Protein AF-A0A2V8E731-F1 (afdb_monomer)

Foldseek 3Di:
DPDDPVCVVVVCVVCVPPDLLVVLLVCLVVQPAPAEDEDAPDPCVVVVVSNVVNPGHYHYDYDDPD

Solvent-accessible surface area (backbone atoms only — not comparable to full-atom values): 4270 Å² total; per-residue (Å²): 130,84,88,58,78,82,53,47,65,61,51,51,62,76,48,69,86,53,58,70,64,58,56,47,50,53,50,43,72,75,37,49,63,77,42,69,46,83,37,86,86,60,82,59,54,56,57,53,56,54,47,63,74,65,79,57,60,68,42,77,49,63,84,83,90,126

Structure (mmCIF, N/CA/C/O backbone):
data_AF-A0A2V8E731-F1
#
_entry.id   AF-A0A2V8E731-F1
#
loop_
_atom_site.group_PDB
_atom_site.id
_atom_site.type_symbol
_atom_site.label_atom_id
_atom_site.label_alt_id
_atom_site.label_comp_id
_atom_site.label_asym_id
_atom_site.label_entity_id
_atom_site.label_seq_id
_atom_site.pdbx_PDB_ins_code
_atom_site.Cartn_x
_atom_site.Cartn_y
_atom_site.Cartn_z
_atom_site.occupancy
_atom_site.B_iso_or_equiv
_atom_site.auth_seq_id
_atom_site.auth_comp_id
_atom_site.auth_asym_id
_atom_site.auth_atom_id
_atom_site.pdbx_PDB_model_num
ATOM 1 N N . MET A 1 1 ? -6.113 16.508 3.431 1.00 57.84 1 MET A N 1
ATOM 2 C CA . MET A 1 1 ? -5.251 17.423 2.647 1.00 57.84 1 MET A CA 1
ATOM 3 C C . MET A 1 1 ? -5.854 17.545 1.251 1.00 57.84 1 MET A C 1
ATOM 5 O O . MET A 1 1 ? -6.451 16.573 0.805 1.00 57.84 1 MET A O 1
ATOM 9 N N . ALA A 1 2 ? -5.796 18.701 0.584 1.00 72.56 2 ALA A N 1
ATOM 10 C CA . ALA A 1 2 ? -6.212 18.767 -0.820 1.00 72.56 2 ALA A CA 1
ATOM 11 C C . ALA A 1 2 ? -5.174 18.007 -1.659 1.00 72.56 2 ALA A C 1
ATOM 13 O O . ALA A 1 2 ? -3.984 18.287 -1.539 1.00 72.56 2 ALA A O 1
ATOM 14 N N . PHE A 1 3 ? -5.610 17.014 -2.433 1.00 82.69 3 PHE A N 1
ATOM 15 C CA . PHE A 1 3 ? -4.730 16.254 -3.318 1.00 82.69 3 PHE A CA 1
ATOM 16 C C . PHE A 1 3 ? -4.149 17.187 -4.388 1.00 82.69 3 PHE A C 1
ATOM 18 O O . PHE A 1 3 ? -4.905 17.811 -5.131 1.00 82.69 3 PHE A O 1
ATOM 25 N N . ASP A 1 4 ? -2.820 17.282 -4.454 1.00 89.75 4 ASP A N 1
ATOM 26 C CA . ASP A 1 4 ? -2.098 18.001 -5.504 1.00 89.75 4 ASP A CA 1
ATOM 27 C C . ASP A 1 4 ? -1.440 16.986 -6.457 1.00 89.75 4 ASP A C 1
ATOM 29 O O . ASP A 1 4 ? -0.427 16.372 -6.102 1.00 89.75 4 ASP A O 1
ATOM 33 N N . PRO A 1 5 ? -1.977 16.802 -7.678 1.00 90.00 5 PRO A N 1
ATOM 34 C CA . PRO A 1 5 ? -1.422 15.864 -8.649 1.00 90.00 5 PRO A CA 1
ATOM 35 C C . PRO A 1 5 ? 0.011 16.211 -9.074 1.00 90.00 5 PRO A C 1
ATOM 37 O O . PRO A 1 5 ? 0.768 15.324 -9.466 1.00 90.00 5 PRO A O 1
ATOM 40 N N . SER A 1 6 ? 0.398 17.489 -9.008 1.00 94.88 6 SER A N 1
ATOM 41 C CA . SER A 1 6 ? 1.721 17.943 -9.446 1.00 94.88 6 SER A CA 1
ATOM 42 C C . SER A 1 6 ? 2.841 17.529 -8.485 1.00 94.88 6 SER A C 1
ATOM 44 O O . SER A 1 6 ? 3.993 17.407 -8.902 1.00 94.88 6 SER A O 1
ATOM 46 N N . ALA A 1 7 ? 2.504 17.231 -7.226 1.00 92.31 7 ALA A N 1
ATOM 47 C CA . ALA A 1 7 ? 3.447 16.777 -6.207 1.00 92.31 7 ALA A CA 1
ATOM 48 C C . ALA A 1 7 ? 3.776 15.274 -6.300 1.00 92.31 7 ALA A C 1
ATOM 50 O O . ALA A 1 7 ? 4.782 14.826 -5.743 1.00 92.31 7 ALA A O 1
ATOM 51 N N . VAL A 1 8 ? 2.965 14.487 -7.021 1.00 93.19 8 VAL A N 1
ATOM 52 C CA . VAL A 1 8 ? 3.102 13.021 -7.106 1.00 93.19 8 VAL A CA 1
ATOM 53 C C 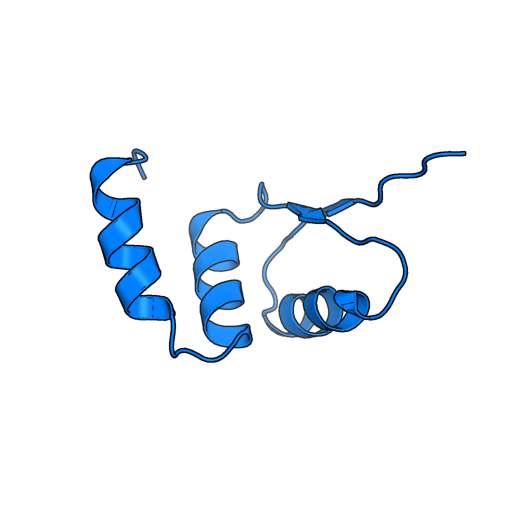. VAL A 1 8 ? 4.480 12.575 -7.621 1.00 93.19 8 VAL A C 1
ATOM 55 O O . VAL A 1 8 ? 5.085 11.721 -6.970 1.00 93.19 8 VAL A O 1
ATOM 58 N N . PRO A 1 9 ? 5.043 13.137 -8.713 1.00 96.62 9 PRO A N 1
ATOM 59 C CA . PRO A 1 9 ? 6.345 12.699 -9.220 1.00 96.62 9 PRO A CA 1
ATOM 60 C C . PRO A 1 9 ? 7.487 12.945 -8.229 1.00 96.62 9 PRO A C 1
ATOM 62 O O . PRO A 1 9 ? 8.368 12.101 -8.075 1.00 96.62 9 PRO A O 1
ATOM 65 N N . ALA A 1 10 ? 7.462 14.084 -7.531 1.00 95.62 10 ALA A N 1
ATOM 66 C CA . ALA A 1 10 ? 8.480 14.428 -6.543 1.00 95.62 10 ALA A CA 1
ATOM 67 C C . ALA A 1 10 ? 8.412 13.497 -5.324 1.00 95.62 10 ALA A C 1
ATOM 69 O O . ALA A 1 10 ? 9.441 13.002 -4.857 1.00 95.62 10 ALA A O 1
ATOM 70 N N . LEU A 1 11 ? 7.196 13.206 -4.846 1.00 94.62 11 LEU A N 1
ATOM 71 C CA . LEU A 1 11 ? 6.984 12.268 -3.750 1.00 94.62 11 LEU A CA 1
ATOM 72 C C . LEU A 1 11 ? 7.452 10.862 -4.140 1.00 94.62 11 LEU A C 1
ATOM 74 O O . LEU A 1 11 ? 8.260 10.280 -3.420 1.00 94.62 11 LEU A O 1
ATOM 78 N N . ALA A 1 12 ? 7.044 10.362 -5.310 1.00 95.56 12 ALA A N 1
ATOM 79 C CA . ALA A 1 12 ? 7.472 9.062 -5.821 1.00 95.56 12 ALA A CA 1
ATOM 80 C C . ALA A 1 12 ? 9.004 8.954 -5.917 1.00 95.56 12 ALA A C 1
ATOM 82 O O . ALA A 1 12 ? 9.580 7.978 -5.441 1.00 95.56 12 ALA A O 1
ATOM 83 N N . ALA A 1 13 ? 9.680 9.983 -6.442 1.00 96.75 13 ALA A N 1
ATOM 84 C CA . ALA A 1 13 ? 11.140 10.012 -6.519 1.00 96.75 13 ALA A CA 1
ATOM 85 C C . ALA A 1 13 ? 11.806 9.953 -5.131 1.00 96.75 13 ALA A C 1
ATOM 87 O O . ALA A 1 13 ? 12.793 9.244 -4.951 1.00 96.75 13 ALA A O 1
ATOM 88 N N . SER A 1 14 ? 11.251 10.648 -4.131 1.00 96.31 14 SER A N 1
ATOM 89 C CA . SER A 1 14 ? 11.803 10.675 -2.765 1.00 96.31 14 SER A CA 1
ATOM 90 C C . SER A 1 14 ? 11.613 9.377 -1.961 1.00 96.31 14 SER A C 1
ATOM 92 O O . SER A 1 14 ? 12.281 9.187 -0.939 1.00 96.31 14 SER A O 1
ATOM 94 N N . TYR A 1 15 ? 10.720 8.490 -2.414 1.00 96.69 15 TYR A N 1
ATOM 95 C CA . TYR A 1 15 ? 10.438 7.189 -1.793 1.00 96.69 15 TYR A CA 1
ATOM 96 C C . TYR A 1 15 ? 10.932 5.999 -2.633 1.00 96.69 15 TYR A C 1
ATOM 98 O O . TYR A 1 15 ? 10.868 4.869 -2.164 1.00 96.69 15 TYR A O 1
ATOM 106 N N . ALA A 1 16 ? 11.477 6.230 -3.833 1.00 96.56 16 ALA A N 1
ATOM 107 C CA . ALA A 1 16 ? 11.892 5.169 -4.756 1.00 96.56 16 ALA A CA 1
ATOM 108 C C . ALA A 1 16 ? 12.982 4.233 -4.200 1.00 96.56 16 ALA A C 1
ATOM 110 O O . ALA A 1 16 ? 13.054 3.075 -4.595 1.00 96.56 16 ALA A O 1
ATOM 111 N N . SER A 1 17 ? 13.834 4.733 -3.301 1.00 95.88 17 SER A N 1
ATOM 112 C CA . SER A 1 17 ? 14.925 3.973 -2.675 1.00 95.88 17 SER A CA 1
ATOM 113 C C . SER A 1 17 ? 14.680 3.668 -1.196 1.00 95.88 17 SER A C 1
ATOM 115 O O . SER A 1 17 ? 15.630 3.361 -0.480 1.00 95.88 17 SER A O 1
ATOM 117 N N . ARG A 1 18 ? 13.450 3.863 -0.712 1.00 96.50 18 ARG A N 1
ATOM 118 C CA . ARG A 1 18 ? 13.094 3.626 0.689 1.00 96.50 18 ARG A CA 1
ATOM 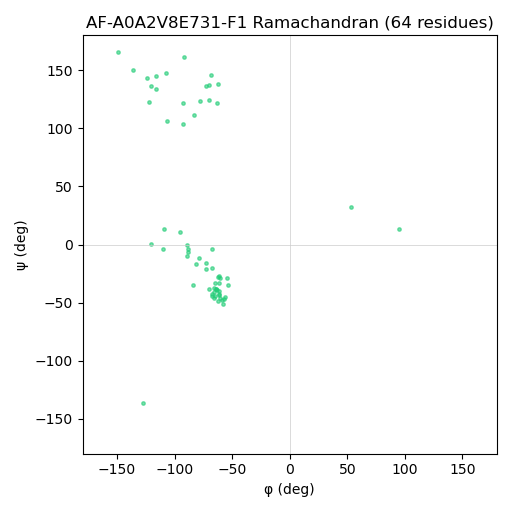119 C C . ARG A 1 18 ? 12.592 2.212 0.901 1.00 96.50 18 ARG A C 1
ATOM 121 O O . ARG A 1 18 ? 12.158 1.547 -0.039 1.00 96.50 18 ARG A O 1
ATOM 128 N N . GLU A 1 19 ? 12.621 1.786 2.155 1.00 96.94 19 GLU A N 1
ATOM 129 C CA . GLU A 1 19 ? 12.132 0.465 2.518 1.00 96.94 19 GLU A CA 1
ATOM 130 C C . GLU A 1 19 ? 10.602 0.380 2.347 1.00 96.94 19 GLU A C 1
ATOM 132 O O . GLU A 1 19 ? 9.891 1.362 2.604 1.00 96.94 19 GLU A O 1
ATOM 137 N N . PRO A 1 20 ? 10.047 -0.782 1.952 1.00 95.50 20 PRO A N 1
ATOM 138 C CA . PRO A 1 20 ? 8.607 -0.943 1.738 1.00 95.50 20 PRO A CA 1
ATOM 139 C C . PRO A 1 20 ? 7.752 -0.527 2.941 1.00 95.50 20 PRO A C 1
ATOM 141 O O . PRO A 1 20 ? 6.677 0.049 2.771 1.00 95.50 20 PRO A O 1
ATOM 144 N N . GLN A 1 21 ? 8.239 -0.756 4.164 1.00 95.75 21 GLN A N 1
ATOM 145 C CA . GLN A 1 21 ? 7.546 -0.367 5.393 1.00 95.75 21 GLN A CA 1
ATOM 146 C C . GLN A 1 21 ? 7.428 1.158 5.528 1.00 95.75 21 GLN A C 1
ATOM 148 O O . GLN A 1 21 ? 6.420 1.636 6.040 1.00 95.75 21 GLN A O 1
ATOM 153 N N . GLU A 1 22 ? 8.408 1.933 5.050 1.00 96.56 22 GLU A N 1
ATOM 154 C CA . GLU A 1 22 ? 8.337 3.402 5.058 1.00 96.56 22 GLU A CA 1
ATOM 155 C C . GLU A 1 22 ? 7.294 3.917 4.064 1.00 96.56 22 GLU A C 1
ATOM 157 O O . GLU A 1 22 ? 6.570 4.872 4.353 1.00 96.56 22 GLU A O 1
ATOM 162 N N . ILE A 1 23 ? 7.196 3.269 2.901 1.00 96.81 23 ILE A N 1
ATOM 163 C CA . ILE A 1 23 ? 6.194 3.590 1.878 1.00 96.81 23 ILE A CA 1
ATOM 164 C C . ILE A 1 23 ? 4.791 3.276 2.412 1.00 96.81 23 ILE A C 1
ATOM 166 O O . ILE A 1 23 ? 3.888 4.110 2.313 1.00 96.81 23 ILE A O 1
ATOM 170 N N . LEU A 1 24 ? 4.615 2.107 3.036 1.00 96.56 24 LEU A N 1
ATOM 171 C CA . LEU A 1 24 ? 3.359 1.719 3.681 1.00 96.56 24 LEU A CA 1
ATOM 172 C C . LEU A 1 24 ? 2.993 2.670 4.825 1.00 96.56 24 LEU A C 1
ATOM 174 O O . LEU A 1 24 ? 1.844 3.094 4.911 1.00 96.56 24 LEU A O 1
ATOM 178 N N . ALA A 1 25 ? 3.958 3.057 5.662 1.00 96.06 25 ALA A N 1
ATOM 179 C CA . ALA A 1 25 ? 3.732 3.994 6.759 1.00 96.06 25 ALA A CA 1
ATOM 180 C C . ALA A 1 25 ? 3.270 5.367 6.257 1.00 96.06 25 ALA A C 1
ATOM 182 O O . ALA A 1 25 ? 2.332 5.930 6.819 1.00 96.06 25 ALA A O 1
ATOM 183 N N . LEU A 1 26 ? 3.876 5.888 5.182 1.00 95.88 26 LEU A N 1
ATOM 184 C CA . LEU A 1 26 ? 3.410 7.113 4.532 1.00 95.88 26 LEU A CA 1
ATOM 185 C C . LEU A 1 26 ? 1.955 6.963 4.063 1.00 95.88 26 LEU A C 1
ATOM 187 O O . LEU A 1 26 ? 1.116 7.806 4.375 1.00 95.88 26 LEU A O 1
ATOM 191 N N . ALA A 1 27 ? 1.659 5.893 3.324 1.00 95.19 27 ALA A N 1
ATOM 192 C CA . ALA A 1 27 ? 0.348 5.688 2.723 1.00 95.19 27 ALA A CA 1
ATOM 193 C C . ALA A 1 27 ? -0.754 5.512 3.783 1.00 95.19 27 ALA A C 1
ATOM 195 O O . ALA A 1 27 ? -1.807 6.142 3.699 1.00 95.19 27 ALA A O 1
ATOM 196 N N . LEU A 1 28 ? -0.496 4.713 4.818 1.00 95.50 28 LEU A N 1
ATOM 197 C CA . LEU A 1 28 ? -1.422 4.506 5.929 1.00 95.50 28 LEU A CA 1
ATOM 198 C C . LEU A 1 28 ? -1.623 5.786 6.738 1.00 95.50 28 LEU A C 1
ATOM 200 O O . LEU A 1 28 ? -2.748 6.103 7.100 1.00 95.50 28 LEU A O 1
ATOM 204 N N . LYS A 1 29 ? -0.566 6.560 6.992 1.00 95.12 29 LYS A N 1
ATOM 205 C CA . LYS A 1 29 ? -0.684 7.810 7.749 1.00 95.12 29 LYS A CA 1
ATOM 206 C C . LYS A 1 29 ? -1.541 8.857 7.032 1.00 95.12 29 LYS A C 1
ATOM 208 O O . LYS A 1 29 ? -2.284 9.573 7.695 1.00 95.12 29 LYS A O 1
ATOM 213 N N . GLU A 1 30 ? -1.429 8.954 5.708 1.00 93.25 30 GLU A N 1
ATOM 214 C CA . GLU A 1 30 ? -2.150 9.963 4.918 1.00 93.25 30 GLU A CA 1
ATOM 215 C C . GLU A 1 30 ? -3.579 9.546 4.550 1.00 93.25 30 GLU A C 1
ATOM 217 O O . GLU A 1 30 ? -4.470 10.393 4.494 1.00 93.25 30 GLU A O 1
ATOM 222 N N . TYR A 1 31 ? -3.810 8.254 4.294 1.00 93.69 31 TYR A N 1
ATOM 223 C CA . TYR A 1 31 ? -5.051 7.781 3.669 1.00 93.69 31 TYR A CA 1
ATOM 224 C C . TYR A 1 31 ? -5.853 6.793 4.519 1.00 93.69 31 TYR A C 1
ATOM 226 O O . TYR A 1 31 ? -6.912 6.340 4.087 1.00 93.69 31 TYR A O 1
ATOM 234 N N . SER A 1 32 ? -5.397 6.444 5.721 1.00 93.88 32 SER A N 1
ATOM 235 C CA . SER A 1 32 ? -6.202 5.651 6.653 1.00 93.88 32 SER A CA 1
ATOM 236 C C . SER A 1 32 ? -7.483 6.402 7.060 1.00 93.88 32 SER A C 1
ATOM 238 O O . SER A 1 32 ? -7.410 7.593 7.372 1.00 93.88 32 SER A O 1
ATOM 240 N N . PRO A 1 33 ? -8.648 5.726 7.143 1.00 94.19 33 PRO A N 1
ATOM 241 C CA . PRO A 1 33 ? -8.877 4.285 6.950 1.00 94.19 33 PRO A CA 1
ATOM 242 C C . PRO A 1 33 ? -9.337 3.914 5.524 1.00 94.19 33 PRO A C 1
ATOM 244 O O . PRO A 1 33 ? -9.821 2.804 5.289 1.00 94.19 33 PRO A O 1
ATOM 247 N N . ASP A 1 34 ? -9.268 4.849 4.578 1.00 94.94 34 ASP A N 1
ATOM 248 C CA . ASP A 1 34 ? -9.855 4.711 3.243 1.00 94.94 34 ASP A CA 1
ATOM 249 C C . ASP A 1 34 ? -8.928 4.059 2.212 1.00 94.94 34 ASP A C 1
ATOM 251 O O . ASP A 1 34 ? -9.374 3.707 1.120 1.00 94.94 34 ASP A O 1
ATOM 255 N N . ILE A 1 35 ? -7.670 3.808 2.574 1.00 95.38 35 ILE A N 1
ATOM 256 C CA . ILE A 1 35 ? -6.731 3.036 1.762 1.00 95.38 35 ILE A CA 1
ATOM 257 C C . ILE A 1 35 ? -7.047 1.532 1.764 1.00 95.38 35 ILE A C 1
ATOM 259 O O . ILE A 1 35 ? -7.333 0.925 2.801 1.00 95.38 35 ILE A O 1
ATOM 263 N N . GLY A 1 36 ? -6.970 0.927 0.576 1.00 95.88 36 GLY A N 1
ATOM 264 C CA . GLY A 1 36 ? -7.132 -0.508 0.360 1.00 95.88 36 GLY A CA 1
ATOM 265 C C . GLY A 1 36 ? -5.859 -1.156 -0.179 1.00 95.88 36 GLY A C 1
ATOM 266 O O . GLY A 1 36 ? -5.264 -0.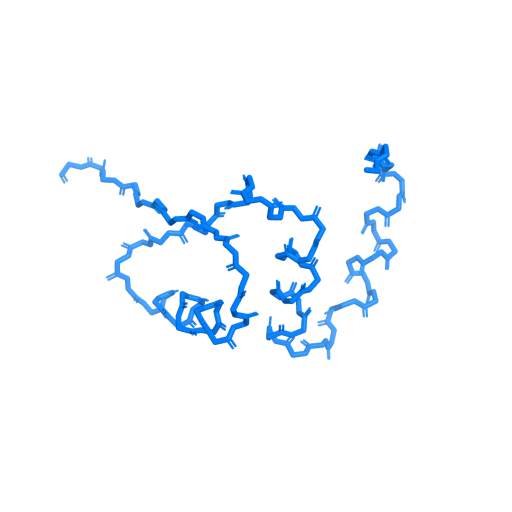650 -1.129 1.00 95.88 36 GLY A O 1
ATOM 267 N N . ILE A 1 37 ? -5.470 -2.292 0.396 1.00 96.38 37 ILE A N 1
ATOM 268 C CA . ILE A 1 37 ? -4.423 -3.173 -0.127 1.00 96.38 37 ILE A CA 1
ATOM 269 C C . ILE A 1 37 ? -5.086 -4.228 -1.015 1.00 96.38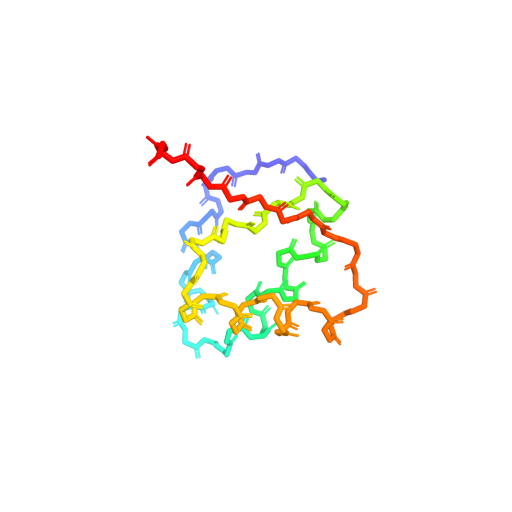 37 ILE A C 1
ATOM 271 O O . ILE A 1 37 ? -5.956 -4.974 -0.563 1.00 96.38 37 ILE A O 1
ATOM 275 N N . SER A 1 38 ? -4.666 -4.277 -2.278 1.00 97.12 38 SER A N 1
ATOM 276 C CA . SER A 1 38 ? -5.053 -5.335 -3.211 1.00 97.12 38 SER A CA 1
ATOM 277 C C . SER A 1 38 ? -4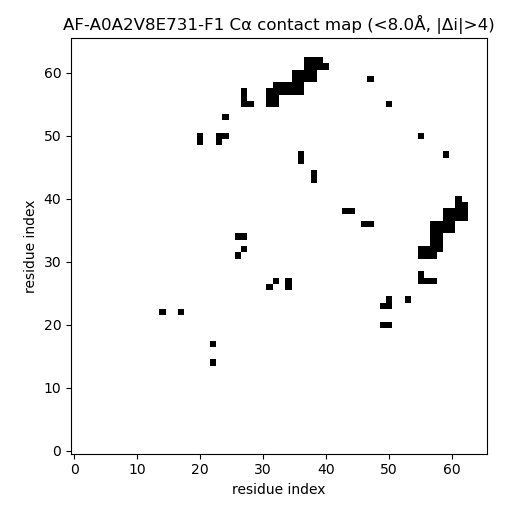.231 -6.586 -2.920 1.00 97.12 38 SER A C 1
ATOM 279 O O . SER A 1 38 ? -3.005 -6.524 -2.962 1.00 97.12 38 SER A O 1
ATOM 281 N N . PHE A 1 39 ? -4.902 -7.704 -2.657 1.00 96.56 39 PHE A N 1
ATOM 282 C CA . PHE A 1 39 ? -4.288 -8.994 -2.354 1.00 96.56 39 PHE A CA 1
ATOM 283 C C . PHE A 1 39 ? -4.757 -10.065 -3.337 1.00 96.56 39 PHE A C 1
ATOM 285 O O . PHE A 1 39 ? -5.951 -10.331 -3.456 1.00 96.56 39 PHE A O 1
ATOM 292 N N . SER A 1 40 ? -3.818 -10.695 -4.029 1.00 92.88 40 SER A N 1
ATOM 293 C CA . SER A 1 40 ? -4.062 -11.710 -5.056 1.00 92.88 40 SER A CA 1
ATOM 294 C C . SER A 1 40 ? -4.144 -13.139 -4.516 1.00 92.88 40 SER A C 1
ATOM 296 O O . SER A 1 40 ? -4.552 -14.034 -5.251 1.00 92.88 40 SER A O 1
ATOM 298 N N . GLY A 1 41 ? -3.800 -13.370 -3.245 1.00 89.56 41 GLY A N 1
ATOM 299 C CA . GLY A 1 41 ? -3.782 -14.715 -2.662 1.00 89.56 41 GLY A CA 1
ATOM 300 C C . GLY A 1 41 ? -2.413 -15.401 -2.689 1.00 89.56 41 GLY A C 1
ATOM 301 O O . GLY A 1 41 ? -2.358 -16.608 -2.459 1.00 89.56 41 GLY A O 1
ATOM 302 N N . ALA A 1 42 ? -1.326 -14.673 -2.971 1.00 92.81 42 ALA A N 1
ATOM 303 C CA . ALA A 1 42 ? 0.002 -15.242 -3.197 1.00 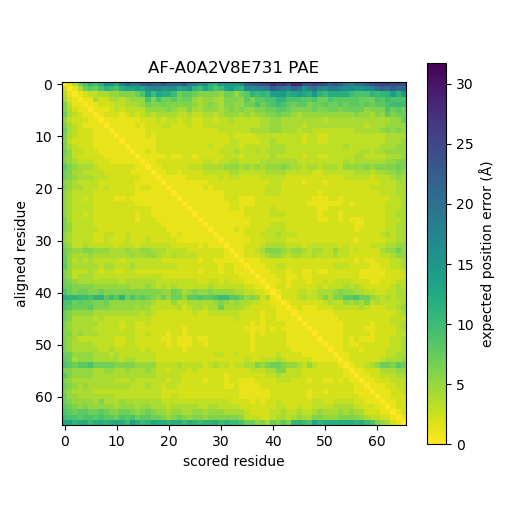92.81 42 ALA A CA 1
ATOM 304 C C . ALA A 1 42 ? 1.076 -14.574 -2.309 1.00 92.81 42 ALA A C 1
ATOM 306 O O . ALA A 1 42 ? 0.877 -14.392 -1.105 1.00 92.81 42 ALA A O 1
ATOM 307 N N . GLU A 1 43 ? 2.246 -14.249 -2.866 1.00 93.06 43 GLU A N 1
ATOM 308 C CA . GLU A 1 43 ? 3.381 -13.669 -2.137 1.00 93.06 43 GLU A CA 1
ATOM 309 C C . GLU A 1 43 ? 3.128 -12.248 -1.612 1.00 93.06 43 GLU A C 1
ATOM 311 O O . GLU A 1 43 ? 3.778 -11.799 -0.666 1.00 93.06 43 GLU A O 1
ATOM 316 N N . ASP A 1 44 ? 2.149 -11.547 -2.177 1.00 91.75 44 ASP A N 1
ATOM 317 C CA . ASP A 1 44 ? 1.730 -10.209 -1.763 1.00 91.75 44 ASP A CA 1
ATOM 318 C C . ASP A 1 44 ? 1.081 -10.174 -0.369 1.00 91.75 44 ASP A C 1
ATOM 320 O O . ASP A 1 44 ? 0.867 -9.096 0.189 1.00 91.75 44 ASP A O 1
ATOM 324 N N . VAL A 1 45 ? 0.895 -11.337 0.269 1.00 94.94 45 VAL A N 1
ATOM 325 C CA . VAL A 1 45 ? 0.583 -11.450 1.701 1.00 94.94 45 VAL A CA 1
ATOM 326 C C . VAL A 1 45 ? 1.609 -10.723 2.579 1.00 94.94 45 VAL A C 1
ATOM 328 O O . VAL A 1 45 ? 1.259 -10.206 3.641 1.00 94.94 45 VAL A O 1
ATOM 331 N N . VAL A 1 46 ? 2.865 -10.610 2.129 1.00 96.44 46 VAL A N 1
ATOM 332 C CA . VAL A 1 46 ? 3.913 -9.891 2.866 1.00 96.44 46 VAL A CA 1
ATOM 333 C C . VAL A 1 46 ? 3.553 -8.407 3.035 1.00 96.44 46 VAL A C 1
ATOM 335 O O . VAL A 1 46 ? 3.848 -7.830 4.079 1.00 96.44 46 VAL A O 1
ATOM 338 N N . LEU A 1 47 ? 2.852 -7.787 2.077 1.00 95.56 47 LEU A N 1
ATOM 339 C CA . LEU A 1 47 ? 2.396 -6.397 2.215 1.00 95.56 47 LEU A CA 1
ATOM 340 C C . LEU A 1 47 ? 1.365 -6.243 3.338 1.00 95.56 47 LEU A C 1
ATOM 342 O O . LEU A 1 47 ? 1.407 -5.257 4.073 1.00 95.56 47 LEU A O 1
ATOM 346 N N . ILE A 1 48 ? 0.478 -7.229 3.506 1.00 95.69 48 ILE A N 1
ATOM 347 C CA . ILE A 1 48 ? -0.500 -7.258 4.601 1.00 95.69 48 ILE A CA 1
ATOM 348 C C . ILE A 1 48 ? 0.217 -7.435 5.942 1.00 95.69 48 ILE A C 1
ATOM 350 O O . ILE A 1 48 ? -0.089 -6.712 6.888 1.00 95.69 48 ILE A O 1
ATOM 354 N N . ASP A 1 49 ? 1.191 -8.348 6.027 1.00 96.75 49 ASP A N 1
ATOM 355 C CA . ASP A 1 49 ? 1.996 -8.546 7.241 1.00 96.75 49 ASP A CA 1
ATOM 356 C C . ASP A 1 49 ? 2.724 -7.254 7.642 1.00 96.75 49 ASP A C 1
ATOM 358 O O . ASP A 1 49 ? 2.620 -6.816 8.790 1.00 96.75 49 ASP A O 1
ATOM 362 N N . MET A 1 50 ? 3.384 -6.585 6.693 1.00 96.56 50 MET A N 1
ATOM 363 C CA . MET A 1 50 ? 4.041 -5.300 6.945 1.00 96.56 50 MET A CA 1
ATOM 364 C C . MET A 1 50 ? 3.046 -4.221 7.395 1.00 96.56 50 MET A C 1
ATOM 366 O O . MET A 1 50 ? 3.309 -3.534 8.379 1.00 96.56 50 MET A O 1
ATOM 370 N N . ALA A 1 51 ? 1.901 -4.088 6.717 1.00 95.81 51 ALA A N 1
ATOM 371 C CA . ALA A 1 51 ? 0.874 -3.107 7.066 1.00 95.81 51 ALA A CA 1
ATOM 372 C C . ALA A 1 51 ? 0.261 -3.369 8.451 1.00 95.81 51 ALA A C 1
ATOM 374 O O . ALA A 1 51 ? 0.051 -2.431 9.217 1.00 95.81 51 ALA A O 1
ATOM 375 N N . SER A 1 52 ? 0.046 -4.638 8.815 1.00 95.31 52 SER A N 1
ATOM 376 C CA . SER A 1 52 ? -0.504 -5.023 10.122 1.00 95.31 52 SER A CA 1
ATOM 377 C C . SER A 1 52 ? 0.389 -4.612 11.300 1.00 95.31 52 SER A C 1
ATOM 379 O O . SER A 1 52 ? -0.114 -4.319 12.381 1.00 95.31 52 SER A O 1
ATOM 381 N N . LYS A 1 53 ? 1.708 -4.516 11.084 1.00 96.31 53 LYS A N 1
ATOM 382 C CA . LYS A 1 53 ? 2.689 -4.096 12.102 1.00 96.31 53 LYS A CA 1
ATOM 383 C C . LYS A 1 53 ? 2.737 -2.583 12.326 1.00 96.31 53 LYS A C 1
ATOM 385 O O . LYS A 1 53 ? 3.379 -2.144 13.276 1.00 96.31 53 LYS A O 1
ATOM 390 N N . LEU A 1 54 ? 2.096 -1.792 11.463 1.00 93.69 54 LEU A N 1
ATOM 391 C CA . LEU A 1 54 ? 2.090 -0.327 11.541 1.00 93.69 54 LEU A CA 1
ATOM 392 C C . LEU A 1 54 ? 0.955 0.234 12.412 1.00 93.69 54 LEU A C 1
ATOM 394 O O . LEU A 1 54 ? 0.919 1.441 12.626 1.00 93.69 54 LEU A O 1
ATOM 398 N N . ASP A 1 55 ? 0.064 -0.625 12.922 1.00 92.62 55 ASP A N 1
ATOM 399 C CA . ASP A 1 55 ? -1.010 -0.288 13.875 1.00 92.62 55 ASP A CA 1
ATOM 400 C C . ASP A 1 55 ? -1.925 0.872 13.423 1.00 92.62 55 ASP A C 1
ATOM 402 O O . ASP A 1 55 ? -2.441 1.658 14.217 1.00 92.62 55 ASP A O 1
ATOM 406 N N . LEU A 1 56 ? -2.127 0.993 12.107 1.00 94.69 56 LEU A N 1
ATOM 407 C CA . LEU A 1 56 ? -3.045 1.946 11.483 1.00 94.69 56 LEU A CA 1
ATOM 408 C C . LEU A 1 56 ? -4.163 1.185 10.759 1.00 94.69 56 LEU A C 1
ATOM 410 O O . LEU A 1 56 ? -3.897 0.123 10.198 1.00 94.69 56 LEU A O 1
ATOM 414 N N . PRO A 1 57 ? -5.408 1.693 10.736 1.00 95.56 57 PRO A N 1
ATOM 415 C CA . PRO A 1 57 ? -6.497 0.998 10.066 1.00 95.56 57 PRO A CA 1
ATOM 416 C C . PRO A 1 57 ? -6.345 1.006 8.537 1.00 95.56 57 PRO A C 1
ATOM 418 O O . PRO A 1 57 ? -6.045 2.026 7.922 1.00 95.56 57 PRO A O 1
ATOM 421 N N . PHE A 1 58 ? -6.613 -0.139 7.910 1.00 96.44 58 PHE A N 1
ATOM 422 C CA . PHE A 1 58 ? -6.644 -0.297 6.454 1.00 96.44 58 PHE A CA 1
ATOM 423 C C . PHE A 1 58 ? -7.644 -1.364 6.032 1.00 96.44 58 PHE A C 1
ATOM 425 O O . PHE A 1 58 ? -8.116 -2.161 6.844 1.00 96.44 58 PHE A O 1
ATOM 432 N N . LYS A 1 59 ? -7.965 -1.378 4.738 1.00 97.44 59 LYS A N 1
ATOM 433 C CA . LYS A 1 59 ? -8.831 -2.385 4.121 1.00 97.44 59 LYS A CA 1
ATOM 434 C C . LYS A 1 59 ? -7.984 -3.320 3.261 1.00 97.44 59 LYS A C 1
ATOM 436 O O . LYS A 1 59 ? -6.998 -2.893 2.668 1.00 97.44 59 LYS A O 1
ATOM 441 N N . VAL A 1 60 ? -8.384 -4.582 3.164 1.00 96.44 60 VAL A N 1
ATOM 442 C CA . VAL A 1 60 ? -7.807 -5.553 2.222 1.00 96.44 60 VAL A CA 1
ATOM 443 C C . VAL A 1 60 ? -8.927 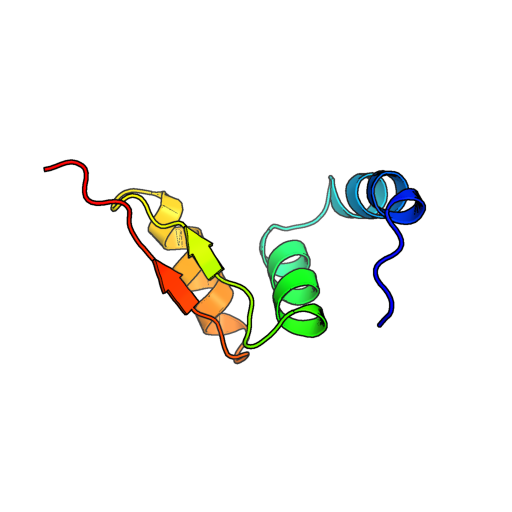-6.046 1.325 1.00 96.44 60 VAL A C 1
ATOM 445 O O . VAL A 1 60 ? -10.025 -6.319 1.811 1.00 96.44 60 VAL A O 1
ATOM 448 N N . PHE A 1 61 ? -8.665 -6.145 0.027 1.00 96.50 61 PHE A N 1
ATOM 449 C CA . PHE A 1 61 ? -9.594 -6.747 -0.921 1.00 96.50 61 PHE A CA 1
ATOM 450 C C . PHE A 1 61 ? -8.852 -7.674 -1.879 1.00 96.50 61 PHE A C 1
ATOM 452 O O . PHE A 1 61 ? -7.689 -7.445 -2.208 1.00 96.50 61 PHE A O 1
ATOM 459 N N . SER A 1 62 ? -9.556 -8.701 -2.342 1.00 96.38 62 SER A N 1
ATOM 460 C CA . SER A 1 62 ? -9.064 -9.658 -3.327 1.00 96.38 62 SER A CA 1
ATOM 461 C C . SER A 1 62 ? -10.005 -9.698 -4.515 1.00 96.38 62 SER A C 1
ATOM 463 O O . SER A 1 62 ? -11.219 -9.557 -4.359 1.00 96.38 62 SER A O 1
ATOM 465 N N . LEU A 1 63 ? -9.436 -9.859 -5.706 1.00 94.88 63 LEU A N 1
ATOM 466 C CA . LEU A 1 63 ? -10.203 -10.010 -6.933 1.00 94.88 63 LEU A CA 1
ATOM 467 C C . LEU A 1 63 ? -10.405 -11.499 -7.193 1.00 94.88 63 LEU A C 1
ATOM 469 O O . LEU A 1 63 ? -9.480 -12.186 -7.615 1.00 94.88 63 LEU A O 1
ATOM 473 N N . ASP A 1 64 ? -11.614 -11.979 -6.922 1.00 93.00 64 ASP A N 1
ATOM 474 C CA . ASP A 1 64 ? -12.042 -13.318 -7.309 1.00 93.00 64 ASP A CA 1
ATOM 475 C C . ASP A 1 64 ? -12.525 -13.281 -8.764 1.00 93.00 64 ASP A C 1
ATOM 477 O O . ASP A 1 64 ? -13.520 -12.627 -9.089 1.00 93.00 64 ASP A O 1
ATOM 481 N N . THR A 1 65 ? -11.774 -13.924 -9.655 1.00 92.62 65 THR A N 1
ATOM 482 C CA . THR A 1 65 ? -12.103 -13.985 -11.084 1.00 92.62 65 THR A CA 1
ATOM 483 C C . THR A 1 65 ? -13.002 -15.169 -11.454 1.00 92.62 65 THR A C 1
ATOM 485 O O . THR A 1 65 ? -13.358 -15.277 -12.630 1.00 92.62 65 THR A O 1
ATOM 488 N N . GLY A 1 66 ? -13.385 -16.017 -10.487 1.00 83.44 66 GLY A N 1
ATOM 489 C CA . GLY A 1 66 ? -14.179 -17.236 -10.688 1.00 83.44 66 GLY A CA 1
ATOM 490 C C . GLY A 1 66 ? -13.417 -18.521 -10.395 1.00 83.44 66 GLY A C 1
ATOM 491 O O . GLY A 1 66 ? -12.278 -18.657 -10.897 1.00 83.44 66 GLY A O 1
#

pLDDT: mean 93.77, std 5.87, range [57.84, 97.44]

Radius of gyration: 13.23 Å; Cα contacts (8 Å, |Δi|>4): 52; chains: 1; bounding box: 29×36×25 Å

Secondary structure (DSSP, 8-state):
----GGGHHHHHHHHTTS-HHHHHHHHHHHHTTT-EEE--SSTTHHHHHHHHTTT---EEE-----

Mean predicted aligned error: 3.56 Å

Sequence (66 aa):
MAFDPSAVPALAASYASREPQEILALALKEYSPDIGISFSGAEDVVLIDMASKLDLPFKVFSLDTG

Nearest PDB structures (foldseek):
  5wmh-assembly2_C  TM=4.728E-01  e=4.817E-01  Arabidopsis thaliana
  3cq5-assembly2_C  TM=4.744E-01  e=1.258E+00  unclassified
  3cq4-assembly1_B  TM=4.785E-01  e=2.178E+00  unclassified
  3cq4-assembly1_A  TM=4.593E-01  e=2.498E+00  unclassified
  8skr-assembly1_C  TM=6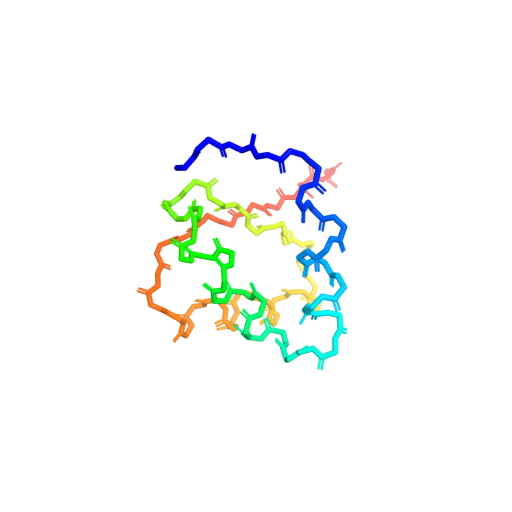.464E-01  e=9.192E+00  Homo sapiens

=== Feature glossary ===
Key to the feature types in this record:

Secondary structure (8-state, DSSP). Secondary structure is the local, repeating backbone conformation. DSSP classifies it into eight states by reading the hydrogen-bond network: three helix types (H, G, I), two β types (E, B), two non-regular types (T, S), and unstructured coil (-).

Backbone torsions (φ/ψ). Backbone dihedral angles. Every residue except chain termini has a φ (preceding-C → N → Cα → C) and a ψ (N → Cα → C → next-N). They are reported in degrees following the IUPAC sign convention. Secondary structure is essentially a statement about which (φ, ψ) basin each residue occupies.

Predicted aligned error. Predicted Aligned Error (PAE) is an AlphaFold confidence matrix: entry (i, j) is the expected error in the position of residue j, in ångströms, when the prediction is superimposed on the true structure at residue i. Low PAE within a block of residues means that block is internally rigid and well-predicted; high PAE between two blocks means their relative placement is uncertain even if each block individually is confident.

B-factor. B-factor (Debye–Waller factor) reflects atomic displacement in the crystal lattice. It is an experimental observable (units Å²), not a prediction; low values mean the atom is pinned down, high values mean it moves or is heterogeneous across the crystal.

Secondary structure (3-state, P-SEA). Three-state secondary structure (P-SEA) collapses the eight DSSP classes into helix (a), strand (b), and coil (c). P-SEA assigns these from Cα geometry alone — distances and angles — without requiring backbone oxygens, so it works on any Cα trace.

Sequence. Primary structure: the covalent order of the twenty standard amino acids along the backbone. Two proteins with the same sequence will (almost always) fold to the same structure; two with 30% identity often share a fold but not the details.

pLDDT. pLDDT is the predicted lDDT-Cα score: AlphaFold's confidence that the local environment of each residue (all inter-atomic distances within 15 Å) is correctly placed. It is a per-residue number between 0 and 100, with higher meaning more reliable.

InterPro / GO / CATH / organism. Functional annotations link the protein to curated databases. InterPro entries identify conserved domains and families by matching the sequence against member-database signatures (Pfam, PROSITE, CDD, …). Gene Ontology (GO) terms describe molecular function, biological process, and cellular component in a controlled vocabulary. CATH places the structure in a hierarchical fold classification (Class/Architecture/Topology/Homologous-superfamily). The organism is the source species.

Contact-map, Ramachandran, and PAE plots. Three diagnostic plots accompany the record. The Cα contact map visualizes the t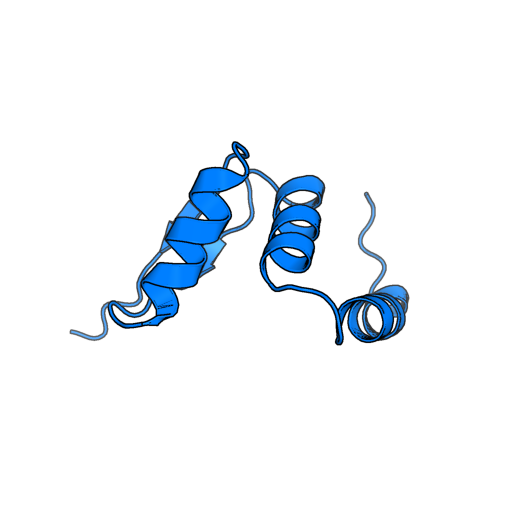ertiary structure as a 2D adjacency matrix (8 Å cutoff, sequence-local contacts suppressed). The Ramachandran plot shows the distribution of backbone (φ, ψ) torsions, with points in the α and β basins reflecting secondary structure content. The PAE plot shows AlphaFold's inter-residue confidence as a color matrix.

mmCIF coordinates. The mmCIF table is the protein's shape written out atom by atom. For each backbone N, Cα, C, and carbonyl O, it records an (x, y, z) coordinate triple in Å plus the residue type, chain letter, and residue number.

Radius of gyration, Cα contacts, bounding box. Three whole-structure scalars: the radius of gyration (RMS distance of Cα from centroid, in Å), the count of Cα–Cα contacts (pairs closer than 8 Å and separated by more than four residues in sequence — i.e. tertiary, not local, contacts), and the bounding-box dimensions. Together they distinguish compact globular folds from extended fibres or disordered chains.

Foldseek 3Di. The Foldseek 3Di string encodes local tertiary geometry as a 20-letter alphabet — one character per residue — derived from the relative positions of nearby Cα atoms. Unlike the amino-acid sequence, 3Di is a direct function of the 3D structure, so two proteins with the same fold have similar 3Di strings even at low sequence identity.

Rendered structure images. Six rendered views show the 3D structure from the faces of a cube — i.e. along ±x, ±y, ±z. Rendering representation is drawn randomly per protein from cartoon (secondary-structure ribbons), sticks (backbone bonds), or molecular surface; coloring is either N→C rainbow (blue at the N-terminus through red at the C-terminus) or one color per chain.

Nearest PDB structures. The Foldseek neighbor list gives the closest experimentally determined structures in the PDB, ranked by structural alignment. TM-score near 1 means near-identical fold; near 0.3 means only rough topology match. This is how one finds what a novel AlphaFold prediction most resembles in the solved-structure universe.

Solvent-accessible surface area. SASA measures how much of the protein is reachable by solvent. It is computed by rolling a water-sized probe over the atomic surface and summing the exposed area (Å²). Per-residue SASA distinguishes core (buried, low SASA) from surface (exposed, high SASA) residues; total SASA is a whole-molecule size measure.